Protein AF-A0A2V6L2N4-F1 (afdb_monomer)

pLDDT: mean 78.31, std 17.39, range [36.31, 96.25]

Radius of gyration: 34.95 Å; Cα contacts (8 Å, |Δi|>4): 103; chains: 1; bounding box: 46×40×106 Å

Mean predicted aligned error: 14.84 Å

Nearest PDB structures (foldseek):
  9axv-assembly1_AG  TM=3.521E-01  e=9.269E+00  Schizosaccharomyces pombe

Sequence (91 aa):
MESKTGRILLIMKTTTLQLKNLVNRSHVRLAFLLIPLACFALAPEARAVCQQGCDLTSGNTFLGDDALANNVGALDTAVGASALANNTTGS

Foldseek 3Di:
DDDDDDDPPPPVPPPPPPVVVVVVVVVVVVCVVVVVVVVVVPDDPPDQDWDWDADPVQRETETEDLFCCQAPHGNYYAYYHVGCNNHDPYD

Structure (mmCIF, N/CA/C/O backbone):
data_AF-A0A2V6L2N4-F1
#
_entry.id   AF-A0A2V6L2N4-F1
#
loop_
_atom_site.group_PDB
_atom_site.id
_atom_site.type_symbol
_atom_site.label_atom_id
_atom_site.label_alt_id
_atom_site.label_comp_id
_atom_site.label_asym_id
_atom_site.label_entity_id
_atom_site.label_seq_id
_atom_site.pdbx_PDB_ins_code
_atom_site.Cartn_x
_atom_site.Cartn_y
_atom_site.Cartn_z
_atom_site.occupancy
_atom_site.B_iso_or_equiv
_atom_site.auth_seq_id
_atom_site.auth_comp_id
_atom_site.auth_asym_id
_atom_site.auth_atom_id
_atom_site.pdbx_PDB_model_num
ATOM 1 N N . MET A 1 1 ? -39.212 -30.891 88.637 1.00 40.38 1 MET A N 1
ATOM 2 C CA . MET A 1 1 ? -38.029 -31.354 87.880 1.00 40.38 1 MET A CA 1
ATOM 3 C C . MET A 1 1 ? -38.499 -31.653 86.459 1.00 40.38 1 MET A C 1
ATOM 5 O O . MET A 1 1 ? -39.642 -32.065 86.338 1.00 40.38 1 MET A O 1
ATOM 9 N N . GLU A 1 2 ? -37.649 -31.387 85.454 1.00 36.31 2 GLU A N 1
ATOM 10 C CA . GLU A 1 2 ? -37.866 -31.470 83.982 1.00 36.31 2 GLU A CA 1
ATOM 11 C C . GLU A 1 2 ? -38.666 -30.293 83.371 1.00 36.31 2 GLU A C 1
ATOM 13 O O . GLU A 1 2 ? -39.850 -30.144 83.627 1.00 36.31 2 GLU A O 1
ATOM 18 N N . SER A 1 3 ? -38.084 -29.269 82.722 1.00 46.09 3 SER A N 1
ATOM 19 C CA . SER A 1 3 ? -37.085 -29.157 81.631 1.00 46.09 3 SER A CA 1
ATOM 20 C C . SER A 1 3 ? -37.618 -29.552 80.249 1.00 46.09 3 SER A C 1
ATOM 22 O O . SER A 1 3 ? -37.700 -30.737 79.951 1.00 46.09 3 SER A O 1
ATOM 24 N N . LYS A 1 4 ? -37.869 -28.565 79.369 1.00 46.94 4 LYS A N 1
ATOM 25 C CA . LYS A 1 4 ? -37.055 -28.364 78.150 1.00 46.94 4 LYS A CA 1
ATOM 26 C C . LYS A 1 4 ? -37.543 -27.227 77.236 1.00 46.94 4 LYS A C 1
ATOM 28 O O . LYS A 1 4 ? -38.631 -27.258 76.680 1.00 46.94 4 LYS A O 1
ATOM 33 N N . THR A 1 5 ? -36.596 -26.319 76.997 1.00 44.06 5 THR A N 1
ATOM 34 C CA . THR A 1 5 ? -36.161 -25.854 75.668 1.00 44.06 5 THR A CA 1
ATOM 35 C C . THR A 1 5 ? -37.090 -24.930 74.883 1.00 44.06 5 THR A C 1
ATOM 37 O O . THR A 1 5 ? -37.900 -25.345 74.058 1.00 44.06 5 THR A O 1
ATOM 40 N N . GLY A 1 6 ? -36.820 -23.634 75.048 1.00 51.47 6 GLY A N 1
ATOM 41 C CA . GLY A 1 6 ? -37.254 -22.595 74.130 1.00 51.47 6 GLY A CA 1
ATOM 42 C C . GLY A 1 6 ? -36.678 -22.775 72.724 1.00 51.47 6 GLY A C 1
ATOM 43 O O . GLY A 1 6 ? -35.519 -23.141 72.530 1.00 51.47 6 GLY A O 1
ATOM 44 N N . ARG A 1 7 ? -37.507 -22.456 71.734 1.00 49.97 7 ARG A N 1
ATOM 45 C CA . ARG A 1 7 ? -37.077 -22.091 70.387 1.00 49.97 7 ARG A CA 1
ATOM 46 C C . ARG A 1 7 ? -37.590 -20.684 70.136 1.00 49.97 7 ARG A C 1
ATOM 48 O O . ARG A 1 7 ? -38.716 -20.496 69.690 1.00 49.97 7 ARG A O 1
ATOM 55 N N . ILE A 1 8 ? -36.765 -19.693 70.459 1.00 53.22 8 ILE A N 1
ATOM 56 C CA . ILE A 1 8 ? -3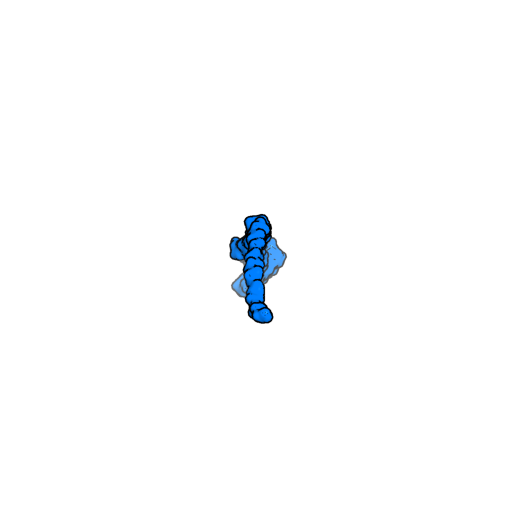6.938 -18.357 69.897 1.00 53.22 8 ILE A CA 1
ATOM 57 C C . ILE A 1 8 ? -36.576 -18.516 68.422 1.00 53.22 8 ILE A C 1
ATOM 59 O O . ILE A 1 8 ? -35.402 -18.594 68.063 1.00 53.22 8 ILE A O 1
ATOM 63 N N . LEU A 1 9 ? -37.596 -18.666 67.577 1.00 55.25 9 LEU A N 1
ATOM 64 C CA . LEU A 1 9 ? -37.464 -18.526 66.136 1.00 55.25 9 LEU A CA 1
ATOM 65 C C . LEU A 1 9 ? -37.039 -17.075 65.889 1.00 55.25 9 LEU A C 1
ATOM 67 O O . LEU A 1 9 ? -37.876 -16.179 65.802 1.00 55.25 9 LEU A O 1
ATOM 71 N N . LEU A 1 10 ? -35.730 -16.832 65.850 1.00 58.69 10 LEU A N 1
ATOM 72 C CA . LEU A 1 10 ? -35.166 -15.584 65.357 1.00 58.69 10 LEU A CA 1
ATOM 73 C C . LEU A 1 10 ? -35.488 -15.533 63.866 1.00 58.69 10 LEU A C 1
ATOM 75 O O . LEU A 1 10 ? -34.724 -15.991 63.019 1.00 58.69 10 LEU A O 1
ATOM 79 N N . ILE A 1 11 ? -36.675 -15.015 63.555 1.00 59.69 11 ILE A N 1
ATOM 80 C CA . ILE A 1 11 ? -37.013 -14.543 62.223 1.00 59.69 11 ILE A CA 1
ATOM 81 C C . ILE A 1 11 ? -36.004 -13.430 61.956 1.00 59.69 11 ILE A C 1
ATOM 83 O O . ILE A 1 11 ? -36.167 -12.304 62.428 1.00 59.69 11 ILE A O 1
ATOM 87 N N . MET A 1 12 ? -34.914 -13.770 61.265 1.00 50.66 12 MET A N 1
ATOM 88 C CA . MET A 1 12 ? -33.982 -12.800 60.715 1.00 50.66 12 MET A CA 1
ATOM 89 C C . MET A 1 12 ? -34.794 -11.977 59.723 1.00 50.66 12 MET A C 1
ATOM 91 O O . MET A 1 12 ? -34.989 -12.368 58.575 1.00 50.66 12 MET A O 1
ATOM 95 N N . LYS A 1 13 ? -35.365 -10.874 60.211 1.00 40.34 13 LYS A N 1
ATOM 96 C CA . LYS A 1 13 ? -36.094 -9.903 59.410 1.00 40.34 13 LYS A CA 1
ATOM 97 C C . LYS A 1 13 ? -35.070 -9.324 58.447 1.00 40.34 13 LYS A C 1
ATOM 99 O O . LYS A 1 13 ? -34.329 -8.414 58.799 1.00 40.34 13 LYS A O 1
ATOM 104 N N . THR A 1 14 ? -34.979 -9.920 57.263 1.00 50.44 14 THR A N 1
ATOM 105 C CA . THR A 1 14 ? -34.177 -9.432 56.149 1.00 50.44 14 THR A CA 1
ATOM 106 C C . THR A 1 14 ? -34.722 -8.068 55.789 1.00 50.44 14 THR A C 1
ATOM 108 O O . THR A 1 14 ? -35.684 -7.939 55.032 1.00 50.44 14 THR A O 1
ATOM 111 N N . THR A 1 15 ? -34.140 -7.033 56.380 1.00 52.62 15 THR A N 1
ATOM 112 C CA . THR A 1 15 ? -34.276 -5.675 55.891 1.00 52.62 15 THR A CA 1
ATOM 113 C C . THR A 1 15 ? -33.756 -5.730 54.465 1.00 52.62 15 THR A C 1
ATOM 115 O O . THR A 1 15 ? -32.557 -5.880 54.238 1.00 52.62 15 THR A O 1
ATOM 118 N N . THR A 1 16 ? -34.669 -5.693 53.496 1.00 55.03 16 THR A N 1
ATOM 119 C CA . THR A 1 16 ? -34.388 -5.505 52.075 1.00 55.03 16 THR A CA 1
ATOM 120 C C . THR A 1 16 ? -33.759 -4.123 51.923 1.00 55.03 16 THR A C 1
ATOM 122 O O . THR A 1 16 ? -34.427 -3.153 51.567 1.00 55.03 16 THR A O 1
ATOM 125 N N . LEU A 1 17 ? -32.489 -4.002 52.310 1.00 56.75 17 LEU A N 1
ATOM 126 C CA . LEU A 1 17 ? -31.682 -2.799 52.207 1.00 56.75 17 LEU A CA 1
ATOM 127 C C . LEU A 1 17 ? -31.568 -2.466 50.728 1.00 56.75 17 LEU A C 1
ATOM 129 O O . LEU A 1 17 ? -30.734 -3.025 50.029 1.00 56.75 17 LEU A O 1
ATOM 133 N N . GLN A 1 18 ? -32.473 -1.608 50.257 1.00 55.25 18 GLN A N 1
ATOM 134 C CA . GLN A 1 18 ? -32.392 -0.857 49.006 1.00 55.25 18 GLN A CA 1
ATO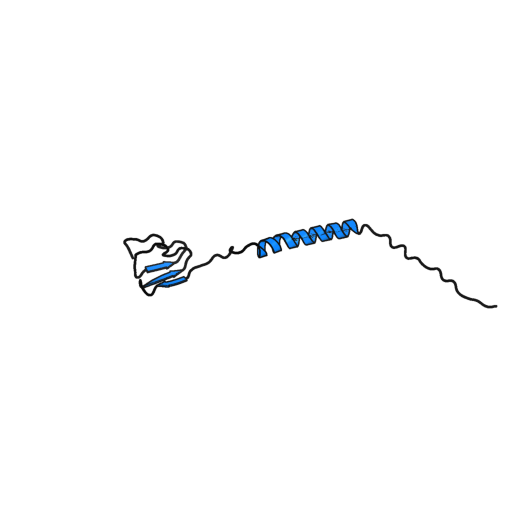M 135 C C . GLN A 1 18 ? -31.721 -1.626 47.856 1.00 55.25 18 GLN A C 1
ATOM 137 O O . GLN A 1 18 ? -30.818 -1.113 47.192 1.00 55.25 18 GLN A O 1
ATOM 142 N N . LEU A 1 19 ? -32.189 -2.855 47.595 1.00 56.66 19 LEU A N 1
ATOM 143 C CA . LEU A 1 19 ? -31.678 -3.695 46.509 1.00 56.66 19 LEU A CA 1
ATOM 144 C C . LEU A 1 19 ? -31.786 -2.952 45.170 1.00 56.66 19 LEU A C 1
ATOM 146 O O . LEU A 1 19 ? -30.914 -3.082 44.325 1.00 56.66 19 LEU A O 1
ATOM 150 N N . LYS A 1 20 ? -32.776 -2.057 45.032 1.00 58.97 20 LYS A N 1
ATOM 151 C CA . LYS A 1 20 ? -32.938 -1.154 43.886 1.00 58.97 20 LYS A CA 1
ATOM 152 C C . LYS A 1 20 ? -31.699 -0.304 43.597 1.00 58.97 20 LYS A C 1
ATOM 154 O O . LYS A 1 20 ? -31.343 -0.173 42.438 1.00 58.97 20 LYS A O 1
ATOM 159 N N . ASN A 1 21 ? -31.033 0.266 44.603 1.00 61.25 21 ASN A N 1
ATOM 160 C CA . ASN A 1 21 ? -29.913 1.189 44.374 1.00 61.25 21 ASN A CA 1
ATOM 161 C C . ASN A 1 21 ? -28.617 0.435 44.022 1.00 61.25 21 ASN A C 1
ATOM 163 O O . ASN A 1 21 ? -27.866 0.845 43.141 1.00 61.25 21 ASN A O 1
ATOM 167 N N . LEU A 1 22 ? -28.395 -0.726 44.648 1.00 63.59 22 LEU A N 1
ATOM 168 C CA . LEU A 1 22 ? -27.304 -1.642 44.296 1.00 63.59 22 LEU A CA 1
ATOM 169 C C . LEU A 1 22 ? -27.496 -2.267 42.908 1.00 63.59 22 LEU A C 1
ATOM 171 O O . LEU A 1 22 ? -26.546 -2.317 42.128 1.00 63.59 22 LEU A O 1
ATOM 175 N N . VAL A 1 23 ? -28.724 -2.672 42.576 1.00 72.81 23 VAL A N 1
ATOM 176 C CA . VAL A 1 23 ? -29.091 -3.205 41.256 1.00 72.81 23 VAL A CA 1
ATOM 177 C C . VAL A 1 23 ? -29.005 -2.112 40.188 1.00 72.81 23 VAL A C 1
ATOM 179 O O . VAL A 1 23 ? -28.395 -2.340 39.151 1.00 72.81 23 VAL A O 1
ATOM 182 N N . ASN A 1 24 ? -29.477 -0.890 40.453 1.00 70.00 24 ASN A N 1
ATOM 183 C CA . ASN A 1 24 ? -29.353 0.241 39.525 1.00 70.00 24 ASN A CA 1
ATOM 184 C C . ASN A 1 24 ? -27.885 0.632 39.287 1.00 70.00 24 ASN A C 1
ATOM 186 O O . ASN A 1 24 ? -27.461 0.817 38.151 1.00 70.00 24 ASN A O 1
ATOM 190 N N . ARG A 1 25 ? -27.063 0.668 40.345 1.00 72.75 25 ARG A N 1
ATOM 191 C CA . ARG A 1 25 ? -25.616 0.907 40.228 1.00 72.75 25 ARG A CA 1
ATOM 192 C C . ARG A 1 25 ? -24.915 -0.205 39.444 1.00 72.75 25 ARG A C 1
ATOM 194 O O . ARG A 1 25 ? -23.961 0.079 38.725 1.00 72.75 25 ARG A O 1
ATOM 201 N N . SER A 1 26 ? -25.370 -1.451 39.573 1.00 84.19 26 SER A N 1
ATOM 202 C CA . SER A 1 26 ? -24.876 -2.587 38.788 1.00 84.19 26 SER A CA 1
ATOM 203 C C . SER A 1 26 ? -25.274 -2.477 37.313 1.00 84.19 26 SER A C 1
ATOM 205 O O . SER A 1 26 ? -24.399 -2.609 36.462 1.00 84.19 26 SER A O 1
ATOM 207 N N . HIS A 1 27 ? -26.528 -2.128 37.004 1.00 82.19 27 HIS A N 1
ATOM 208 C CA . HIS A 1 27 ? -26.985 -1.881 35.632 1.00 82.19 27 HIS A CA 1
ATOM 209 C C . HIS A 1 27 ? -26.222 -0.744 34.958 1.00 82.19 27 HIS A C 1
ATOM 211 O O . HIS A 1 27 ? -25.828 -0.889 33.807 1.00 82.19 27 HIS A O 1
ATOM 217 N N . VAL A 1 28 ? -25.955 0.352 35.675 1.00 87.50 28 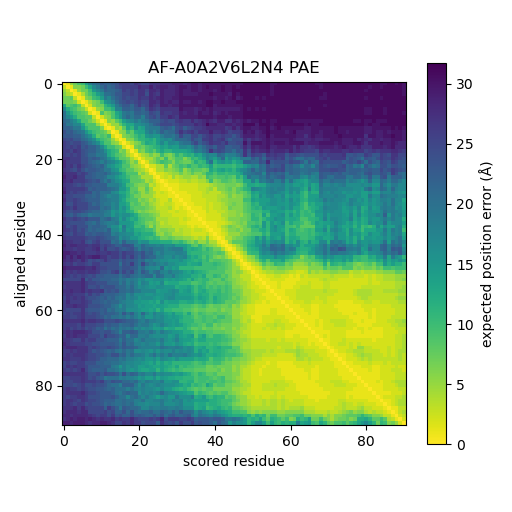VAL A N 1
ATOM 218 C CA . VAL A 1 28 ? -25.151 1.461 35.145 1.00 87.50 28 VAL A CA 1
ATOM 219 C C . VAL A 1 28 ? -23.730 0.996 34.828 1.00 87.50 28 VAL A C 1
ATOM 221 O O . VAL A 1 28 ? -23.233 1.291 33.747 1.00 87.50 28 VAL A O 1
ATOM 224 N N . ARG A 1 29 ? -23.084 0.218 35.712 1.00 86.31 29 ARG A N 1
ATOM 225 C CA . ARG A 1 29 ? -21.751 -0.346 35.426 1.00 86.31 29 ARG A CA 1
ATOM 226 C C . ARG A 1 29 ? -21.768 -1.307 34.242 1.00 86.31 29 ARG A C 1
ATOM 228 O O . ARG A 1 29 ? -20.861 -1.264 33.421 1.00 86.31 29 ARG A O 1
ATOM 235 N N . LEU A 1 30 ? -22.781 -2.166 34.165 1.00 88.94 30 LEU A N 1
ATOM 236 C CA . LEU A 1 30 ? -22.928 -3.126 33.080 1.00 88.94 30 LEU A CA 1
ATOM 237 C C . LEU A 1 30 ? -23.136 -2.403 31.745 1.00 88.94 30 LEU A C 1
ATOM 239 O O . LEU A 1 30 ? -22.432 -2.695 30.789 1.00 88.94 30 LEU A O 1
ATOM 243 N N . ALA A 1 31 ? -24.034 -1.417 31.694 1.00 90.38 31 ALA A N 1
ATOM 244 C CA . ALA A 1 31 ? -24.255 -0.595 30.509 1.00 90.38 31 ALA A CA 1
ATOM 245 C C . ALA A 1 31 ? -22.964 0.111 30.071 1.00 90.38 31 ALA A C 1
ATOM 247 O O . ALA A 1 31 ? -22.614 0.074 28.896 1.00 90.38 31 ALA A O 1
ATOM 248 N N . PHE A 1 32 ? -22.205 0.666 31.019 1.00 88.94 32 PHE A N 1
ATOM 249 C CA . PHE A 1 32 ? -20.929 1.326 30.735 1.00 88.94 32 PHE A CA 1
ATOM 250 C C . PHE A 1 32 ? -19.869 0.385 30.137 1.00 88.94 32 PHE A C 1
ATOM 252 O O . PHE A 1 32 ? -19.014 0.840 29.387 1.00 88.94 32 PHE A O 1
ATOM 259 N N . LEU A 1 33 ? -19.922 -0.916 30.446 1.00 89.50 33 LEU A N 1
ATOM 260 C CA . LEU A 1 33 ? -19.045 -1.937 29.856 1.00 89.50 33 LEU A CA 1
ATOM 261 C C . LEU A 1 33 ? -19.573 -2.470 28.518 1.00 89.50 33 LEU A C 1
ATOM 263 O O . LEU A 1 33 ? -18.790 -2.762 27.618 1.00 89.50 33 LEU A O 1
ATOM 267 N N . LEU A 1 34 ? -20.894 -2.589 28.373 1.00 91.31 34 LEU A N 1
ATOM 268 C CA . LEU A 1 34 ? -21.522 -3.118 27.164 1.00 91.31 34 LEU A CA 1
ATOM 269 C C . LEU A 1 34 ? -21.477 -2.131 25.998 1.00 91.31 34 LEU A C 1
ATOM 271 O O . LEU A 1 34 ? -21.343 -2.574 24.866 1.00 91.31 34 LEU A O 1
ATOM 275 N N . ILE A 1 35 ? -21.543 -0.820 26.250 1.00 89.25 35 ILE A N 1
ATOM 276 C CA . ILE A 1 35 ? -21.448 0.209 25.202 1.00 89.25 35 ILE A CA 1
ATOM 277 C C . ILE A 1 35 ? -20.129 0.106 24.414 1.00 89.25 35 ILE A C 1
ATOM 279 O O . ILE A 1 35 ? -20.199 -0.087 23.203 1.00 89.25 35 ILE A O 1
ATOM 283 N N . PRO A 1 36 ? -18.930 0.173 25.032 1.00 88.00 36 PRO A N 1
ATOM 284 C CA . PRO A 1 36 ? -17.684 0.044 24.286 1.00 88.00 36 PRO A CA 1
ATOM 285 C C . PRO A 1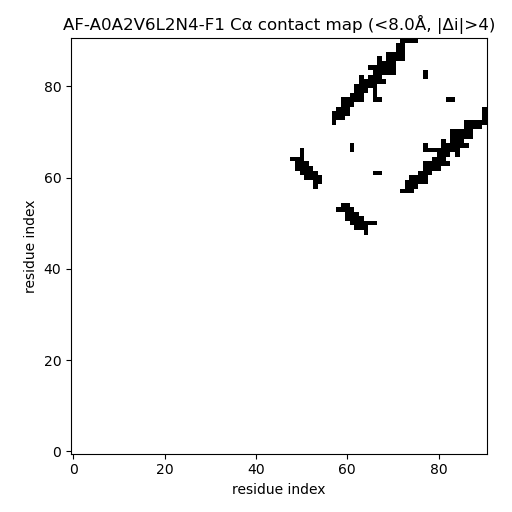 36 ? -17.553 -1.343 23.660 1.00 88.00 36 PRO A C 1
ATOM 287 O O . PRO A 1 36 ? -17.148 -1.435 22.509 1.00 88.00 36 PRO A O 1
ATOM 290 N N . LEU A 1 37 ? -17.944 -2.415 24.358 1.00 86.25 37 LEU A N 1
ATOM 291 C CA . LEU A 1 37 ? -17.878 -3.774 23.813 1.00 86.25 37 LEU A CA 1
ATOM 292 C C . LEU A 1 37 ? -18.752 -3.940 22.561 1.00 86.25 37 LEU A C 1
ATOM 294 O O . LEU A 1 37 ? -18.319 -4.553 21.588 1.00 86.25 37 LEU A O 1
ATOM 298 N N . ALA A 1 38 ? -19.948 -3.349 22.563 1.00 88.31 38 ALA A N 1
ATOM 299 C CA . ALA A 1 38 ? -20.808 -3.275 21.394 1.00 88.31 38 ALA A CA 1
ATOM 300 C C . ALA A 1 38 ? -20.156 -2.436 20.291 1.00 88.31 38 ALA A C 1
ATOM 302 O O . ALA A 1 38 ? -20.127 -2.891 19.158 1.00 88.31 38 ALA A O 1
ATOM 303 N N . CYS A 1 39 ? -19.559 -1.279 20.600 1.00 83.12 39 CYS A N 1
ATOM 304 C CA . CYS A 1 39 ? -18.819 -0.486 19.612 1.00 83.12 39 CYS A CA 1
ATOM 305 C C . CYS A 1 39 ? -17.658 -1.268 18.980 1.00 83.12 39 CYS A C 1
ATOM 307 O O . CYS A 1 39 ? -17.467 -1.189 17.776 1.00 83.12 39 CYS A O 1
ATOM 309 N N . PHE A 1 40 ? -16.904 -2.049 19.760 1.00 80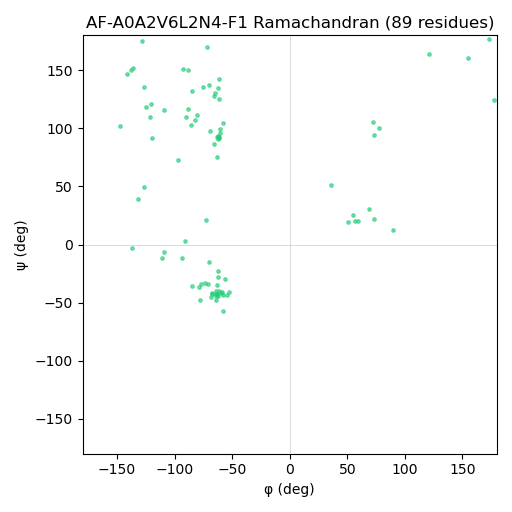.62 40 PHE A N 1
ATOM 310 C CA . PHE A 1 40 ? -15.810 -2.876 19.243 1.00 80.62 40 PHE A CA 1
ATOM 311 C C . PHE A 1 40 ? -16.310 -4.067 18.412 1.00 80.62 40 PHE A C 1
ATOM 313 O O . PHE A 1 40 ? -15.656 -4.441 17.445 1.00 80.62 40 PHE A O 1
ATOM 320 N N . ALA A 1 41 ? -17.464 -4.649 18.756 1.00 82.62 41 ALA A N 1
ATOM 321 C CA . ALA A 1 41 ? -18.079 -5.734 17.989 1.00 82.62 41 ALA A CA 1
ATOM 322 C C . ALA A 1 41 ? -18.786 -5.244 16.708 1.00 82.62 41 ALA A C 1
ATOM 324 O O . ALA A 1 41 ? -18.792 -5.954 15.707 1.00 82.62 41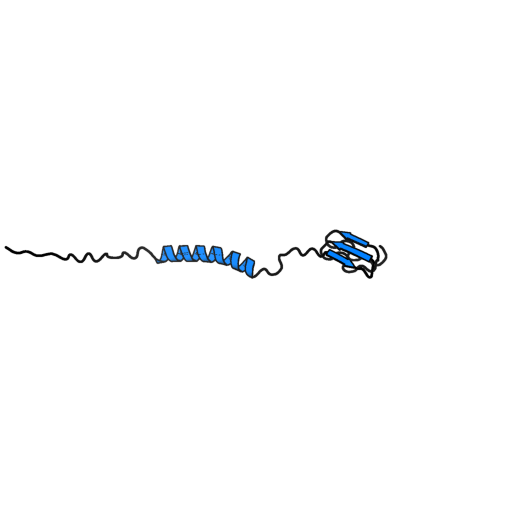 ALA A O 1
ATOM 325 N N . LEU A 1 42 ? -19.373 -4.041 16.740 1.00 78.12 42 LEU A N 1
ATOM 326 C CA . LEU A 1 42 ? -20.053 -3.381 15.617 1.00 78.12 42 LEU A CA 1
ATOM 327 C C . LEU A 1 42 ? -19.128 -2.484 14.785 1.00 78.12 42 LEU A C 1
ATOM 329 O O . LEU A 1 42 ? -19.621 -1.842 13.863 1.00 78.12 42 LEU A O 1
ATOM 333 N N . ALA A 1 43 ? -17.828 -2.423 15.075 1.00 78.25 43 ALA A N 1
ATOM 334 C CA . ALA A 1 43 ? -16.841 -1.775 14.218 1.00 78.25 43 ALA A CA 1
ATOM 335 C C . ALA A 1 43 ? -16.142 -2.829 13.343 1.00 78.25 43 ALA A C 1
ATOM 337 O O . ALA A 1 43 ? -14.973 -3.150 13.590 1.00 78.25 43 ALA A O 1
ATOM 338 N N . PRO A 1 44 ? -16.808 -3.393 12.315 1.00 61.78 44 PRO A N 1
ATOM 339 C CA . PRO A 1 44 ? -16.044 -3.937 11.219 1.00 61.78 44 PRO A CA 1
ATOM 340 C C . PRO A 1 44 ? -15.286 -2.741 10.620 1.00 61.78 44 PRO A C 1
ATOM 342 O O . PRO A 1 44 ? -15.840 -1.661 10.443 1.00 61.78 44 PRO A O 1
ATOM 345 N N . GLU A 1 45 ? -14.003 -2.924 10.335 1.00 60.12 45 GLU A N 1
ATOM 346 C CA . GLU A 1 45 ? -13.255 -2.062 9.404 1.00 60.12 45 GLU A CA 1
ATOM 347 C C . GLU A 1 45 ? -12.532 -0.818 9.943 1.00 60.12 45 GLU A C 1
ATOM 349 O O . GLU A 1 45 ? -11.935 -0.089 9.162 1.00 60.12 45 GLU A O 1
ATOM 354 N N . ALA A 1 46 ? -12.361 -0.638 11.256 1.00 61.75 46 ALA A N 1
ATOM 355 C CA . ALA A 1 46 ? -11.341 0.308 11.758 1.00 61.75 46 ALA A CA 1
ATOM 356 C C . ALA A 1 46 ? -9.889 -0.212 11.593 1.00 61.75 46 ALA A C 1
ATOM 358 O O . ALA A 1 46 ? -8.975 0.196 12.314 1.00 61.75 46 ALA A O 1
ATOM 359 N N . ARG A 1 47 ? -9.662 -1.166 10.682 1.00 67.56 47 ARG A N 1
ATOM 360 C CA . ARG A 1 47 ? -8.332 -1.695 10.380 1.00 67.56 47 ARG A CA 1
ATOM 361 C C . ARG A 1 47 ? -7.738 -0.805 9.301 1.00 67.56 47 ARG A C 1
ATOM 363 O O . ARG A 1 47 ? -8.258 -0.780 8.195 1.00 67.56 47 ARG A O 1
ATOM 370 N N . ALA A 1 48 ? -6.638 -0.123 9.605 1.00 67.00 48 ALA A N 1
ATOM 371 C CA . ALA A 1 48 ? -5.776 0.407 8.557 1.00 67.00 48 ALA A CA 1
ATOM 372 C C . ALA A 1 48 ? -5.273 -0.793 7.738 1.00 67.00 48 ALA A C 1
ATOM 374 O O . ALA A 1 48 ? -4.414 -1.552 8.194 1.00 67.00 48 ALA A O 1
ATOM 375 N N . VAL A 1 49 ? -5.898 -1.042 6.588 1.00 73.81 49 VAL A N 1
ATOM 376 C CA . VAL A 1 49 ? -5.458 -2.078 5.659 1.00 73.81 49 VAL A CA 1
ATOM 377 C C . VAL A 1 49 ? -4.300 -1.482 4.874 1.00 73.81 49 VAL A C 1
ATOM 379 O O . VAL A 1 49 ? -4.482 -0.568 4.084 1.00 73.81 49 VAL A O 1
ATOM 382 N N . CYS A 1 50 ? -3.092 -1.990 5.100 1.00 76.94 50 CYS A N 1
ATOM 383 C CA . CYS A 1 50 ? -1.969 -1.704 4.217 1.00 76.94 50 CYS A CA 1
ATOM 384 C C . CYS A 1 50 ? -1.953 -2.775 3.127 1.00 76.94 50 CYS A C 1
ATOM 386 O O . CYS A 1 50 ? -1.653 -3.936 3.419 1.00 76.94 50 CYS A O 1
ATOM 388 N N . GLN A 1 51 ? -2.287 -2.405 1.890 1.00 85.94 51 GLN A N 1
ATOM 389 C CA . GLN A 1 51 ? -2.142 -3.316 0.759 1.00 85.94 51 GLN A CA 1
ATOM 390 C C . GLN A 1 51 ? -0.666 -3.428 0.383 1.00 85.94 51 GLN A C 1
ATOM 392 O O . GLN A 1 51 ? 0.045 -2.428 0.341 1.00 85.94 51 GLN A O 1
ATOM 397 N N . GLN A 1 52 ? -0.195 -4.648 0.137 1.00 93.56 52 GLN A N 1
ATOM 398 C CA . GLN A 1 52 ? 1.162 -4.886 -0.342 1.00 93.56 52 GLN A CA 1
ATOM 399 C C . GLN A 1 52 ? 1.178 -6.009 -1.364 1.00 93.56 52 GLN A C 1
ATOM 401 O O . GLN A 1 52 ? 0.407 -6.966 -1.238 1.00 93.56 52 GLN A O 1
ATOM 406 N N . GLY A 1 53 ? 2.074 -5.918 -2.338 1.00 94.88 53 GLY A N 1
ATOM 407 C CA . GLY A 1 53 ? 2.199 -6.953 -3.347 1.00 94.88 53 GLY A CA 1
ATOM 408 C C . GLY A 1 53 ? 3.160 -6.610 -4.470 1.00 94.88 53 GLY A C 1
ATOM 409 O O . GLY A 1 53 ? 3.719 -5.515 -4.542 1.00 94.88 53 GLY A O 1
ATOM 410 N N . CYS A 1 54 ? 3.315 -7.595 -5.350 1.00 95.44 54 CYS A N 1
ATOM 411 C CA . CYS A 1 54 ? 4.055 -7.485 -6.594 1.00 95.44 54 CYS A CA 1
ATOM 412 C C . CYS A 1 54 ? 3.089 -7.788 -7.744 1.00 95.44 54 CYS A C 1
ATOM 414 O O . CYS A 1 54 ? 2.538 -8.890 -7.800 1.00 95.44 54 CYS A O 1
ATOM 416 N N . ASP A 1 55 ? 2.900 -6.846 -8.663 1.00 93.69 55 ASP A N 1
ATOM 417 C CA . ASP A 1 55 ? 2.250 -7.123 -9.940 1.00 93.69 55 ASP A CA 1
ATOM 418 C C . ASP A 1 55 ? 3.305 -7.638 -10.921 1.00 93.69 55 ASP A C 1
ATOM 420 O O . ASP A 1 55 ? 4.102 -6.880 -11.469 1.00 93.69 55 ASP A O 1
ATOM 424 N N . LEU A 1 56 ? 3.313 -8.952 -11.141 1.00 93.88 56 LEU A N 1
ATOM 425 C CA . LEU A 1 56 ? 4.269 -9.608 -12.035 1.00 93.88 56 LEU A CA 1
ATOM 426 C C . LEU A 1 56 ? 4.025 -9.293 -13.520 1.00 93.88 56 LEU A C 1
ATOM 428 O O . LEU A 1 56 ? 4.903 -9.557 -14.337 1.00 93.88 56 LEU A O 1
ATOM 432 N N . THR A 1 57 ? 2.856 -8.753 -13.877 1.00 93.38 57 THR A N 1
ATOM 433 C CA . THR A 1 57 ? 2.513 -8.414 -15.266 1.00 93.38 57 THR A CA 1
ATOM 434 C C . THR A 1 57 ? 3.183 -7.110 -15.684 1.00 93.38 57 THR A C 1
ATOM 436 O O . THR A 1 57 ? 3.796 -7.039 -16.745 1.00 93.38 57 THR A O 1
ATOM 439 N N . SER A 1 58 ? 3.077 -6.086 -14.837 1.00 91.44 58 SER A N 1
ATOM 440 C CA . SER A 1 58 ? 3.680 -4.762 -15.047 1.00 91.44 58 SER A CA 1
ATOM 441 C C . SER A 1 58 ? 5.056 -4.611 -14.387 1.00 91.44 58 SER A C 1
ATOM 443 O O . SER A 1 58 ? 5.774 -3.654 -14.658 1.00 91.44 58 SER A O 1
ATOM 445 N N . GLY A 1 59 ? 5.456 -5.550 -13.527 1.00 94.12 59 GLY A N 1
ATOM 446 C CA . GLY A 1 59 ? 6.701 -5.471 -12.763 1.00 94.12 59 GLY A CA 1
ATOM 447 C C . GLY A 1 59 ? 6.658 -4.446 -11.628 1.00 94.12 59 GLY A C 1
ATOM 448 O O . GLY A 1 59 ? 7.708 -3.978 -11.198 1.00 94.12 59 GLY A O 1
ATOM 449 N N . ASN A 1 60 ? 5.465 -4.086 -11.154 1.00 95.06 60 ASN A N 1
ATOM 450 C CA . ASN A 1 60 ? 5.286 -3.095 -10.102 1.00 95.06 60 ASN A CA 1
ATOM 451 C C . ASN A 1 60 ? 5.334 -3.728 -8.704 1.00 95.06 60 ASN A C 1
ATOM 453 O O . ASN A 1 60 ? 4.889 -4.858 -8.495 1.00 95.06 60 ASN A O 1
ATOM 457 N N . THR A 1 61 ? 5.795 -2.966 -7.715 1.00 96.25 61 THR A N 1
ATOM 458 C CA . THR A 1 61 ? 5.756 -3.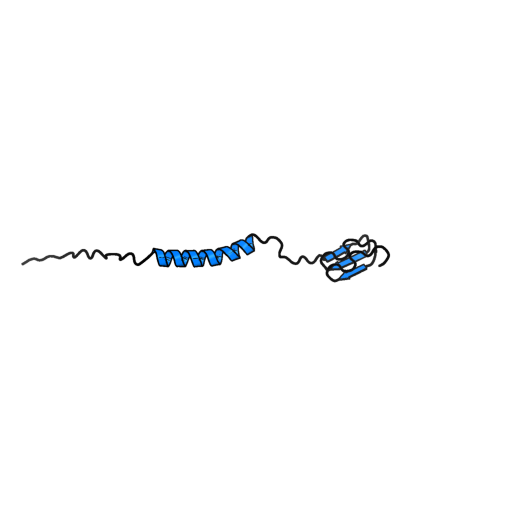338 -6.293 1.00 96.25 61 THR A CA 1
ATOM 459 C C . THR A 1 61 ? 5.078 -2.232 -5.500 1.00 96.25 61 THR A C 1
ATOM 461 O O . THR A 1 61 ? 5.375 -1.055 -5.705 1.00 96.25 61 THR A O 1
ATOM 464 N N . PHE A 1 62 ? 4.184 -2.582 -4.578 1.00 95.75 62 PHE A N 1
ATOM 465 C CA . PHE A 1 62 ? 3.459 -1.587 -3.791 1.00 95.75 62 PHE A CA 1
ATOM 466 C C . PHE A 1 62 ? 3.334 -1.959 -2.317 1.00 95.75 62 PHE A C 1
ATOM 468 O O . PHE A 1 62 ? 3.286 -3.134 -1.953 1.00 95.75 62 PHE A O 1
ATOM 475 N N . LEU A 1 63 ? 3.279 -0.926 -1.476 1.00 95.44 63 LEU A N 1
ATOM 476 C CA . LEU A 1 63 ? 3.004 -0.985 -0.047 1.00 95.44 63 LEU A CA 1
ATOM 477 C C . LEU A 1 63 ? 2.260 0.291 0.374 1.00 95.44 63 LEU A C 1
ATOM 479 O O . LEU A 1 63 ? 2.877 1.335 0.569 1.00 95.44 63 LEU A O 1
ATOM 483 N N . GLY A 1 64 ? 0.949 0.213 0.561 1.00 93.69 64 GLY A N 1
ATOM 484 C CA . GLY A 1 64 ? 0.123 1.341 0.983 1.00 93.69 64 GLY A CA 1
ATOM 485 C C . GLY A 1 64 ? -1.330 1.188 0.555 1.00 93.69 64 GLY A C 1
ATOM 486 O O . GLY A 1 64 ? -1.644 0.399 -0.332 1.00 93.69 64 GLY A O 1
ATOM 487 N N . ASP A 1 65 ? -2.218 1.930 1.207 1.00 91.56 65 ASP A N 1
ATOM 488 C CA . ASP A 1 65 ? -3.609 2.047 0.767 1.00 91.56 65 ASP A CA 1
ATOM 489 C C . ASP A 1 65 ? -3.676 2.855 -0.533 1.00 91.56 65 ASP A C 1
ATOM 491 O O . ASP A 1 65 ? -2.943 3.833 -0.671 1.00 91.56 65 ASP A O 1
ATOM 495 N N . ASP A 1 66 ? -4.485 2.430 -1.501 1.00 91.44 66 ASP A N 1
ATOM 496 C CA . ASP A 1 66 ? -4.575 3.027 -2.845 1.00 91.44 66 ASP A CA 1
ATOM 497 C C . ASP A 1 66 ? -3.230 3.231 -3.583 1.00 91.44 66 ASP A C 1
ATOM 499 O O . ASP A 1 66 ? -3.133 4.018 -4.532 1.00 91.44 66 ASP A O 1
ATOM 503 N N . ALA A 1 67 ? -2.164 2.534 -3.175 1.00 94.69 67 ALA A N 1
ATOM 504 C CA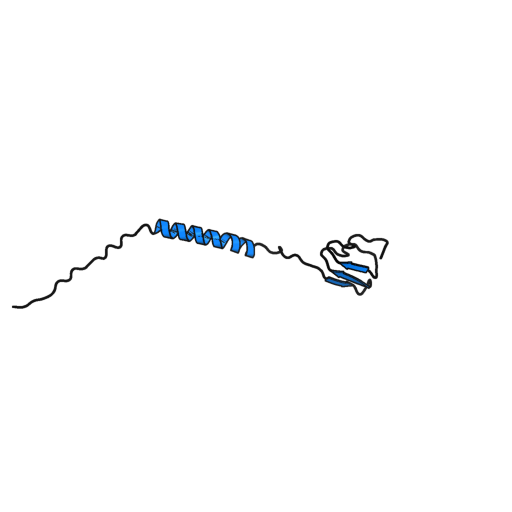 . ALA A 1 67 ? -0.891 2.567 -3.883 1.00 94.69 67 ALA A CA 1
ATOM 505 C C . ALA A 1 67 ? -1.067 1.931 -5.273 1.00 94.69 67 ALA A C 1
ATOM 507 O O . ALA A 1 67 ? -1.570 0.816 -5.385 1.00 94.69 67 ALA A O 1
ATOM 508 N N . LEU A 1 68 ? -0.659 2.648 -6.327 1.00 94.56 68 LEU A N 1
ATOM 509 C CA . LEU A 1 68 ? -0.836 2.255 -7.737 1.00 94.56 68 LEU A CA 1
ATOM 510 C C . LEU A 1 68 ? -2.291 2.039 -8.205 1.00 94.56 68 LEU A C 1
ATOM 512 O O . LEU A 1 68 ? -2.500 1.405 -9.238 1.00 94.56 68 LEU A O 1
ATOM 516 N N . ALA A 1 69 ? -3.294 2.583 -7.505 1.00 92.38 69 ALA A N 1
ATOM 517 C CA . ALA A 1 69 ? -4.712 2.321 -7.793 1.00 92.38 69 ALA A CA 1
ATOM 518 C C . ALA A 1 69 ? -5.134 2.570 -9.261 1.00 92.38 69 ALA A C 1
ATOM 520 O O . ALA A 1 69 ? -5.877 1.777 -9.830 1.00 92.38 69 ALA A O 1
ATOM 521 N N . ASN A 1 70 ? -4.638 3.639 -9.888 1.00 91.44 70 ASN A N 1
ATOM 522 C CA . ASN A 1 70 ? -4.825 3.963 -11.307 1.00 91.44 70 ASN A CA 1
ATOM 523 C C . ASN A 1 70 ? -3.466 4.188 -11.993 1.00 91.44 70 ASN A C 1
ATOM 525 O O . ASN A 1 70 ? -3.249 5.203 -12.664 1.00 91.44 70 ASN A O 1
ATOM 529 N N . ASN A 1 71 ? -2.532 3.256 -11.790 1.00 92.31 71 ASN A N 1
ATOM 530 C CA . ASN A 1 71 ? -1.263 3.243 -12.510 1.00 92.31 71 ASN A CA 1
ATOM 531 C C . ASN A 1 71 ? -1.396 2.534 -13.868 1.00 92.31 71 ASN A C 1
ATOM 533 O O . ASN A 1 71 ? -1.922 1.426 -13.945 1.00 92.31 71 ASN A O 1
ATOM 537 N N . VAL A 1 72 ? -0.880 3.156 -14.928 1.00 91.00 72 VAL A N 1
ATOM 538 C CA . VAL A 1 72 ? -0.718 2.546 -16.266 1.00 91.00 72 VAL A CA 1
ATOM 539 C C . VAL A 1 72 ? 0.768 2.293 -16.575 1.00 91.00 72 VAL A C 1
ATOM 541 O O . VAL A 1 72 ? 1.100 1.684 -17.592 1.00 91.00 72 VAL A O 1
ATOM 544 N N . GLY A 1 73 ? 1.659 2.758 -15.692 1.00 89.00 73 GLY A N 1
ATOM 545 C CA . GLY A 1 73 ? 3.096 2.527 -15.728 1.00 89.00 73 GLY A CA 1
ATOM 546 C C . GLY A 1 73 ? 3.501 1.095 -15.371 1.00 89.00 73 GLY A C 1
ATOM 547 O O . GLY A 1 73 ? 2.708 0.259 -14.922 1.00 89.00 73 GLY A O 1
ATOM 548 N N . ALA A 1 74 ? 4.775 0.813 -15.606 1.00 92.44 74 ALA A N 1
ATOM 549 C CA . ALA A 1 74 ? 5.411 -0.471 -15.369 1.00 92.44 74 ALA A CA 1
ATOM 550 C C . ALA A 1 74 ? 6.770 -0.235 -14.708 1.00 92.44 74 ALA A C 1
ATOM 552 O O . ALA A 1 74 ? 7.422 0.763 -15.004 1.00 92.44 74 ALA A O 1
ATOM 553 N N . LEU A 1 75 ? 7.230 -1.209 -13.918 1.00 93.56 75 LEU A N 1
ATOM 554 C CA . LEU A 1 75 ? 8.495 -1.176 -13.171 1.00 93.56 75 LEU A CA 1
ATOM 555 C C . LEU A 1 75 ? 8.538 -0.163 -12.011 1.00 93.56 75 LEU A C 1
ATOM 557 O O . LEU A 1 75 ? 9.607 0.320 -11.636 1.00 93.56 75 LEU A O 1
ATOM 561 N N . ASP A 1 76 ? 7.391 0.096 -11.393 1.00 93.94 76 ASP A N 1
ATOM 562 C CA . ASP A 1 76 ? 7.237 1.086 -10.332 1.00 93.94 76 ASP A CA 1
ATOM 563 C C . ASP A 1 76 ? 7.412 0.501 -8.932 1.00 93.94 76 ASP A C 1
ATOM 565 O O . ASP A 1 76 ? 7.086 -0.654 -8.650 1.00 93.94 76 ASP A O 1
ATOM 569 N N . THR A 1 77 ? 7.883 1.340 -8.009 1.00 95.44 77 THR A N 1
ATOM 570 C CA . THR A 1 77 ? 7.880 1.054 -6.569 1.00 95.44 77 THR A CA 1
ATOM 571 C C . THR A 1 77 ? 7.085 2.130 -5.840 1.00 95.44 77 THR A C 1
ATOM 573 O O . THR A 1 77 ? 7.536 3.267 -5.717 1.00 95.44 77 THR A O 1
ATOM 576 N N . ALA A 1 78 ? 5.907 1.774 -5.328 1.00 95.31 78 ALA A N 1
ATOM 577 C CA . ALA A 1 78 ? 5.030 2.684 -4.595 1.00 95.31 78 ALA A CA 1
ATOM 578 C C . ALA A 1 78 ? 4.999 2.342 -3.103 1.00 95.31 78 ALA A C 1
ATOM 580 O O . ALA A 1 78 ? 4.508 1.287 -2.710 1.00 95.31 78 ALA A O 1
ATOM 581 N N . VAL A 1 79 ? 5.488 3.244 -2.252 1.00 95.44 79 VAL A N 1
ATOM 582 C CA . VAL A 1 79 ? 5.449 3.074 -0.793 1.00 95.44 79 VAL A CA 1
ATOM 583 C C . VAL A 1 79 ? 4.759 4.277 -0.161 1.00 95.44 79 VAL A C 1
ATOM 585 O O . VAL A 1 79 ? 5.243 5.400 -0.272 1.00 95.44 79 VAL A O 1
ATOM 588 N N . GLY A 1 80 ? 3.642 4.037 0.520 1.00 93.44 80 GLY A N 1
ATOM 589 C CA . GLY A 1 80 ? 2.809 5.056 1.156 1.00 93.44 80 GLY A CA 1
ATOM 590 C C . GLY A 1 80 ? 1.374 5.070 0.627 1.00 93.44 80 GLY A C 1
ATOM 591 O O . GLY A 1 80 ? 1.072 4.499 -0.419 1.00 93.44 80 GLY A O 1
ATOM 592 N N . ALA A 1 81 ? 0.481 5.728 1.370 1.00 92.69 81 ALA A N 1
ATOM 593 C CA . ALA A 1 81 ? -0.912 5.883 0.960 1.00 92.69 81 ALA A CA 1
ATOM 594 C C . ALA A 1 81 ? -1.011 6.742 -0.311 1.00 92.69 81 ALA A C 1
ATOM 596 O O . ALA A 1 81 ? -0.402 7.811 -0.391 1.00 92.69 81 ALA A O 1
ATOM 597 N N . SER A 1 82 ? -1.755 6.247 -1.300 1.00 92.50 82 SER A N 1
ATOM 598 C CA . SER A 1 82 ? -1.980 6.858 -2.614 1.00 92.50 82 SER A CA 1
ATOM 599 C C . SER A 1 82 ? -0.696 7.154 -3.405 1.00 92.50 82 SER A C 1
ATOM 601 O O . SER A 1 82 ? -0.697 7.972 -4.332 1.00 92.50 82 SER A O 1
ATOM 603 N N . ALA A 1 83 ? 0.416 6.493 -3.065 1.00 94.69 83 ALA A N 1
ATOM 604 C CA . ALA A 1 83 ? 1.670 6.623 -3.793 1.00 94.69 83 ALA A CA 1
ATOM 605 C C . ALA A 1 83 ? 1.474 6.160 -5.246 1.00 94.69 83 ALA A C 1
ATOM 607 O O . ALA A 1 83 ? 1.000 5.050 -5.493 1.00 94.69 83 ALA A O 1
ATOM 608 N N . LEU A 1 84 ? 1.821 7.031 -6.202 1.00 93.81 84 LEU A N 1
ATOM 609 C CA . LEU A 1 84 ? 1.673 6.789 -7.646 1.00 93.81 84 LEU A CA 1
ATOM 610 C C . LEU A 1 84 ? 0.238 6.414 -8.082 1.00 93.81 84 LEU A C 1
ATOM 612 O O . LEU A 1 84 ? 0.043 5.786 -9.118 1.00 93.81 84 LEU A O 1
ATOM 616 N N . ALA A 1 85 ? -0.784 6.825 -7.324 1.00 93.19 85 ALA A N 1
ATOM 617 C CA . ALA A 1 85 ? -2.160 6.386 -7.553 1.00 93.19 85 ALA A CA 1
ATOM 618 C C . ALA A 1 85 ? -2.755 6.794 -8.912 1.00 93.19 85 ALA A C 1
ATOM 620 O O . ALA A 1 85 ? -3.690 6.144 -9.342 1.00 93.19 85 ALA A O 1
ATOM 621 N N . ASN A 1 86 ? -2.250 7.834 -9.587 1.00 92.12 86 ASN A N 1
ATOM 622 C CA . ASN A 1 86 ? -2.762 8.314 -10.883 1.00 92.12 86 ASN A CA 1
ATOM 623 C C . ASN A 1 86 ? -1.632 8.525 -11.906 1.00 92.12 86 ASN A C 1
ATOM 625 O O . ASN A 1 86 ? -1.617 9.516 -12.644 1.00 92.12 86 ASN A O 1
ATOM 629 N N . ASN A 1 87 ? -0.640 7.638 -11.918 1.00 88.38 87 ASN A N 1
ATOM 630 C CA . ASN A 1 87 ? 0.446 7.719 -12.885 1.00 88.38 87 ASN A CA 1
ATOM 631 C C . ASN A 1 87 ? 0.016 7.091 -14.226 1.00 88.38 87 ASN A C 1
ATOM 633 O O . ASN A 1 87 ? -0.145 5.882 -14.350 1.00 88.38 87 ASN A O 1
ATOM 637 N N . THR A 1 88 ? -0.228 7.931 -15.235 1.00 87.19 88 THR A N 1
ATOM 638 C CA . THR A 1 88 ? -0.786 7.507 -16.538 1.00 87.19 88 THR A CA 1
ATOM 639 C C . THR A 1 88 ? 0.201 7.602 -17.699 1.00 87.19 88 THR A C 1
ATOM 641 O O . THR A 1 88 ? -0.078 7.093 -18.782 1.00 87.19 88 THR A O 1
ATOM 644 N N . THR A 1 89 ? 1.349 8.249 -17.498 1.00 80.25 89 THR A N 1
ATOM 645 C CA . THR A 1 89 ? 2.329 8.523 -18.563 1.00 80.25 89 THR A CA 1
ATOM 646 C C . THR A 1 89 ? 3.779 8.280 -18.150 1.00 80.25 89 THR A C 1
ATOM 648 O O . THR A 1 89 ? 4.668 8.474 -18.975 1.00 80.25 89 THR A O 1
ATOM 651 N N . GLY A 1 90 ? 4.042 7.910 -16.897 1.00 72.00 90 GLY A N 1
ATOM 652 C CA . GLY A 1 90 ? 5.388 7.702 -16.370 1.00 72.00 90 GLY A CA 1
ATOM 653 C C . GLY A 1 90 ? 5.551 6.352 -15.680 1.00 72.00 90 GLY A C 1
ATOM 654 O O . GLY A 1 90 ? 4.582 5.616 -15.506 1.00 72.00 90 GLY A O 1
ATOM 655 N N . SER A 1 91 ? 6.789 6.088 -1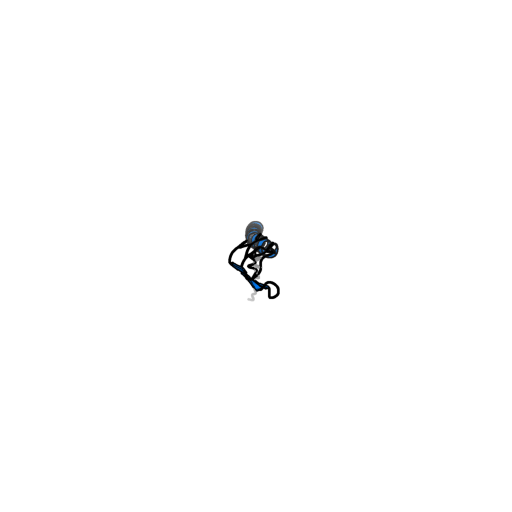5.275 1.00 66.62 91 SER A N 1
ATOM 656 C CA . SER A 1 91 ? 7.217 5.004 -14.389 1.00 66.62 91 SER A CA 1
ATOM 657 C C . SER A 1 91 ? 8.106 5.593 -13.293 1.00 66.62 91 SER A C 1
ATOM 659 O O . SER A 1 91 ? 9.205 6.067 -13.682 1.00 66.62 91 SER A O 1
#

Secondary structure (DSSP, 8-state):
------------------HHHHHHHHHHHHHHHHHHHHHHHS-TT-S----EEEETTTTEEEESTTTTTT---SS-EEESTTTTTT-SS--

Solvent-accessible surface area (backbone atoms only — not comparable to full-atom values): 5507 Å² total; per-residue (Å²): 134,88,89,84,81,86,77,83,79,78,73,78,77,75,72,79,71,58,58,66,59,59,50,49,54,46,50,52,54,48,49,65,54,46,52,57,52,47,51,63,70,71,46,80,73,87,61,88,66,69,45,68,53,70,44,82,88,49,52,28,36,35,37,19,39,57,29,45,68,49,47,70,44,45,64,35,79,23,73,37,70,48,22,58,25,75,30,73,87,52,104